Protein AF-A0A8X6PH23-F1 (afdb_monomer)

Solvent-accessible surface area (backbone atoms only — not comparable to full-atom values): 5972 Å² total; per-residue (Å²): 132,86,57,100,68,79,73,80,78,82,70,83,66,86,64,57,75,45,79,46,75,51,76,47,48,72,88,58,64,67,62,64,54,44,68,73,74,42,55,81,72,36,51,77,50,52,43,77,42,83,74,47,77,77,51,92,65,26,36,31,35,36,42,34,28,44,56,56,70,70,81,76,46,76,60,92,82,61,78,76,80,79,77,78,63,93,78,82,81,130

Foldseek 3Di:
DCPPPNDDPPDPPFFDKDKDKDKDFQPDDPVVVCVVPPDPQQVVFWDKDWDAAPDVRMTMIIIITGDDPCVVDPDPPDDPDPDDDPPPDD

Radius of gyration: 18.11 Å; Cα contacts (8 Å, |Δi|>4): 89; chains: 1; bounding box: 42×45×38 Å

Organism: Nephila pilipes (NCBI:txid299642)

Nearest PDB structures (foldseek):
  2f1f-assembly1_A  TM=6.506E-01  e=7.835E-01  Escherichia coli
  7oqe-assembly1_G  TM=6.110E-01  e=6.504E-01  Saccharomyces cerevisiae
  6u9d-assembly2_S-2  TM=5.883E-01  e=2.710E+00  Saccharomyces cerevisiae
  6u9d-assembly1_O  TM=4.835E-01  e=1.369E+00  Saccharomyces cerevisiae
  2rhq-assembly1_B-2  TM=4.579E-01  e=7.782E+00  Staphylococcus haemolyticus

Structure (mmCIF, N/CA/C/O backbone):
data_AF-A0A8X6PH23-F1
#
_entry.id   AF-A0A8X6PH23-F1
#
loop_
_atom_site.group_PDB
_atom_site.id
_atom_site.type_symbol
_atom_site.label_atom_id
_atom_site.label_alt_id
_atom_site.label_comp_id
_atom_site.label_asym_id
_atom_site.label_entity_id
_atom_site.label_seq_id
_atom_site.pdbx_PDB_ins_code
_atom_site.Cartn_x
_atom_site.Cartn_y
_atom_site.Cartn_z
_atom_site.occupancy
_atom_site.B_iso_or_equiv
_atom_site.auth_seq_id
_atom_site.auth_comp_id
_atom_site.auth_asym_id
_atom_site.auth_atom_id
_atom_site.pdbx_PDB_model_num
ATOM 1 N N . PHE A 1 1 ? -23.704 25.744 7.482 1.00 42.91 1 PHE A N 1
ATOM 2 C CA . PHE A 1 1 ? -23.756 24.474 6.732 1.00 42.91 1 PHE A CA 1
ATOM 3 C C . PHE A 1 1 ? -23.976 23.342 7.727 1.00 42.91 1 PHE A C 1
ATOM 5 O O . PHE A 1 1 ? -23.113 23.138 8.569 1.00 42.91 1 PHE A O 1
ATOM 12 N N . LYS A 1 2 ? -25.129 22.657 7.688 1.00 37.66 2 LYS A N 1
ATOM 13 C CA . LYS A 1 2 ? -25.310 21.373 8.388 1.00 37.66 2 LYS A CA 1
ATOM 14 C C . LYS A 1 2 ? -24.464 20.347 7.626 1.00 37.66 2 LYS A C 1
ATOM 16 O O . LYS A 1 2 ? -24.694 20.152 6.435 1.00 37.66 2 LYS A O 1
ATOM 21 N N . GLY A 1 3 ? -23.424 19.806 8.259 1.00 48.03 3 GLY A N 1
ATOM 22 C CA . GLY A 1 3 ? -22.563 18.796 7.643 1.00 48.03 3 GLY A CA 1
ATOM 23 C C . GLY A 1 3 ? -23.371 17.548 7.293 1.00 48.03 3 GLY A C 1
ATOM 24 O O . GLY A 1 3 ? -24.295 17.197 8.020 1.00 48.03 3 GLY A O 1
ATOM 25 N N . LEU A 1 4 ? -23.006 16.873 6.201 1.00 53.69 4 LEU A N 1
ATOM 26 C CA . LEU A 1 4 ? -23.707 15.707 5.638 1.00 53.69 4 LEU A CA 1
ATOM 27 C C . LEU A 1 4 ? -23.836 14.500 6.602 1.00 53.69 4 LEU A C 1
ATOM 29 O O . LEU A 1 4 ? -24.435 13.494 6.246 1.00 53.69 4 LEU A O 1
ATOM 33 N N . PHE A 1 5 ? -23.276 14.602 7.811 1.00 53.25 5 PHE A N 1
ATOM 34 C CA . PHE A 1 5 ? -23.201 13.548 8.823 1.00 53.25 5 PHE A CA 1
ATOM 35 C C . PHE A 1 5 ? -23.638 14.020 10.222 1.00 53.25 5 PHE A C 1
ATOM 37 O O . PHE A 1 5 ? -23.313 13.373 11.214 1.00 53.25 5 PHE A O 1
ATOM 44 N N . SER A 1 6 ? -24.328 15.165 10.340 1.00 46.50 6 SER A N 1
ATOM 45 C CA . SER A 1 6 ? -24.585 15.789 11.650 1.00 46.50 6 SER A CA 1
ATOM 46 C C . SER A 1 6 ? -25.579 15.042 12.539 1.00 46.50 6 SER A C 1
ATOM 48 O O . SER A 1 6 ? -25.675 15.344 13.722 1.00 46.50 6 SER A O 1
ATOM 50 N N . GLU A 1 7 ? -26.339 14.095 12.001 1.00 51.53 7 GLU A N 1
ATOM 51 C CA . GLU A 1 7 ? -27.353 13.368 12.755 1.00 51.53 7 GLU A CA 1
ATOM 52 C C . GLU A 1 7 ? -27.245 11.888 12.364 1.00 51.53 7 GLU A C 1
ATOM 54 O O . GLU A 1 7 ? -27.504 11.537 11.219 1.00 51.53 7 GLU A O 1
ATOM 59 N N . TYR A 1 8 ? -26.848 11.045 13.327 1.00 47.91 8 TYR A N 1
ATOM 60 C CA . TYR A 1 8 ? -26.757 9.576 13.264 1.00 47.91 8 TYR A CA 1
ATOM 61 C C . TYR A 1 8 ? -25.514 8.951 12.594 1.00 47.91 8 TYR A C 1
ATOM 63 O O . TYR A 1 8 ? -25.511 8.615 11.415 1.00 47.91 8 TYR A O 1
ATOM 71 N N . LEU A 1 9 ? -24.521 8.581 13.416 1.00 54.59 9 LEU A N 1
ATOM 72 C CA . LEU A 1 9 ? -23.643 7.431 13.135 1.00 54.59 9 LEU A CA 1
ATOM 73 C C . LEU A 1 9 ? -23.877 6.333 14.185 1.00 54.59 9 LEU A C 1
ATOM 75 O O . LEU A 1 9 ? -23.063 6.146 15.095 1.00 54.59 9 LEU A O 1
ATOM 79 N N . PRO A 1 10 ? -25.008 5.610 14.117 1.00 50.44 10 PRO A N 1
ATOM 80 C CA . PRO A 1 10 ? -25.257 4.487 14.996 1.00 50.44 10 PRO A CA 1
ATOM 81 C C . PRO A 1 10 ? -24.294 3.379 14.572 1.00 50.44 10 PRO A C 1
ATOM 83 O O . PRO A 1 10 ? -24.445 2.816 13.497 1.00 50.44 10 PRO A O 1
ATOM 86 N N . LYS A 1 11 ? -23.289 3.091 15.409 1.00 52.03 11 LYS A N 1
ATOM 87 C CA . LYS A 1 11 ? -22.284 2.033 15.201 1.00 52.03 11 LYS A CA 1
ATOM 88 C C . LYS A 1 11 ? -21.583 2.147 13.844 1.00 52.03 11 LYS A C 1
ATOM 90 O O . LYS A 1 11 ? -22.009 1.545 12.865 1.00 52.03 11 LYS A O 1
ATOM 95 N N . VAL A 1 12 ? -20.464 2.872 13.794 1.00 53.5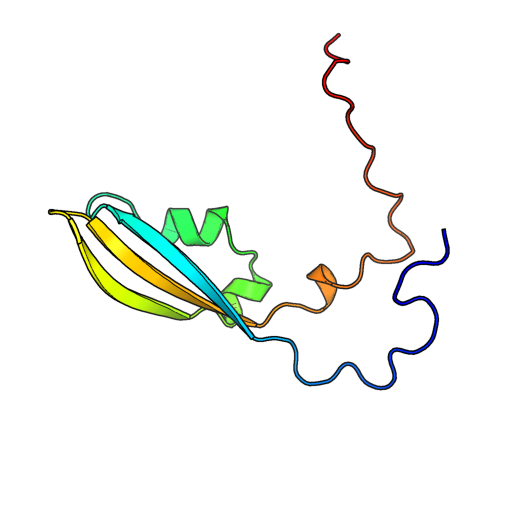0 12 VAL A N 1
ATOM 96 C CA . VAL A 1 12 ? -19.594 2.860 12.609 1.00 53.50 12 VAL A CA 1
ATOM 97 C C . VAL A 1 12 ? -19.300 1.395 12.256 1.00 53.50 12 VAL A C 1
ATOM 99 O O . VAL A 1 12 ? -18.694 0.689 13.064 1.00 53.50 12 VAL A O 1
ATOM 102 N N . GLY A 1 13 ? -19.835 0.923 11.126 1.00 58.06 13 GLY A N 1
ATOM 103 C CA . GLY A 1 13 ? -19.708 -0.461 10.671 1.00 58.06 13 GLY A CA 1
ATOM 104 C C . GLY A 1 13 ? -18.254 -0.835 10.371 1.00 58.06 13 GLY A C 1
ATOM 105 O O . GLY A 1 13 ? -17.317 -0.138 10.760 1.00 58.06 13 GLY A O 1
ATOM 106 N N . VAL A 1 14 ? -18.034 -1.944 9.663 1.00 65.69 14 VAL A N 1
ATOM 107 C CA . VAL A 1 14 ? -16.683 -2.311 9.206 1.00 65.69 14 VAL A CA 1
ATOM 108 C C . VAL A 1 14 ? -16.089 -1.139 8.413 1.00 65.69 14 VAL A C 1
ATOM 110 O O . VAL A 1 14 ? -16.715 -0.662 7.468 1.00 65.69 14 VAL A O 1
ATOM 113 N N . MET A 1 15 ? -14.908 -0.655 8.820 1.00 74.44 15 MET A N 1
ATOM 114 C CA . MET A 1 15 ? -14.224 0.449 8.135 1.00 74.44 15 MET A CA 1
ATOM 115 C C . MET A 1 15 ? -14.028 0.120 6.649 1.00 74.44 15 MET A C 1
ATOM 117 O O . MET A 1 15 ? -13.699 -1.031 6.334 1.00 74.44 15 MET A O 1
ATOM 121 N N . PRO A 1 16 ? -14.207 1.097 5.740 1.00 82.06 16 PRO A N 1
ATOM 122 C CA . PRO A 1 16 ? -14.106 0.838 4.315 1.00 82.06 16 PRO A CA 1
ATOM 123 C C . PRO A 1 16 ? -12.692 0.378 3.950 1.00 82.06 16 PRO A C 1
ATOM 125 O O . PRO A 1 16 ? -11.691 0.860 4.487 1.00 82.06 16 PRO A O 1
ATOM 128 N N . ILE A 1 17 ? -12.626 -0.576 3.025 1.00 88.44 17 ILE A N 1
ATOM 129 C CA . ILE A 1 17 ? -11.377 -1.030 2.419 1.00 88.44 17 ILE A CA 1
ATOM 130 C C . ILE A 1 17 ? -11.161 -0.206 1.157 1.00 88.44 17 ILE A C 1
ATOM 132 O O . ILE A 1 17 ? -12.010 -0.194 0.265 1.00 88.44 17 ILE A O 1
ATOM 136 N N . ILE A 1 18 ? -10.015 0.454 1.075 1.00 88.50 18 ILE A N 1
ATOM 137 C CA . ILE A 1 18 ? -9.604 1.226 -0.089 1.00 88.50 18 ILE A CA 1
ATOM 138 C C . ILE A 1 18 ? -8.684 0.368 -0.947 1.00 88.50 18 ILE A C 1
ATOM 140 O O . ILE A 1 18 ? -7.793 -0.306 -0.436 1.00 88.50 18 ILE A O 1
ATOM 144 N N . ASN A 1 19 ? -8.914 0.400 -2.259 1.00 91.69 19 ASN A N 1
ATOM 145 C CA . ASN A 1 19 ? -8.041 -0.202 -3.259 1.00 91.69 19 ASN A CA 1
ATOM 146 C C . ASN A 1 19 ? -7.538 0.904 -4.188 1.00 91.69 19 ASN A C 1
ATOM 148 O O . ASN A 1 19 ? -8.280 1.372 -5.050 1.00 91.69 19 ASN A O 1
ATOM 152 N N . CYS A 1 20 ? -6.284 1.308 -4.010 1.00 91.06 20 CYS A N 1
ATOM 153 C CA . CYS A 1 20 ? -5.619 2.308 -4.836 1.00 91.06 20 CYS A CA 1
ATOM 154 C C . CYS A 1 20 ? -4.692 1.625 -5.834 1.00 91.06 20 CYS A C 1
ATOM 156 O O . CYS A 1 20 ? -3.948 0.712 -5.477 1.00 91.06 20 CYS A O 1
ATOM 158 N N . TYR A 1 21 ? -4.710 2.094 -7.078 1.00 93.56 21 TYR A N 1
ATOM 159 C CA . TYR A 1 21 ? -3.814 1.613 -8.120 1.00 93.56 21 TYR A CA 1
ATOM 160 C C . TYR A 1 21 ? -2.829 2.706 -8.495 1.00 93.56 21 TYR A C 1
ATOM 162 O O . TYR A 1 21 ? -3.222 3.850 -8.712 1.00 93.56 21 TYR A O 1
ATOM 170 N N . PHE A 1 22 ? -1.558 2.341 -8.594 1.00 93.44 22 PHE A N 1
ATOM 171 C CA . PHE A 1 22 ? -0.499 3.262 -8.977 1.00 93.44 22 PHE A CA 1
ATOM 172 C C . PHE A 1 22 ? 0.521 2.564 -9.868 1.00 93.44 22 PHE A C 1
ATOM 174 O O . PHE A 1 22 ? 0.570 1.335 -9.955 1.00 93.44 22 PHE A O 1
ATOM 181 N N . PHE A 1 23 ? 1.322 3.365 -10.561 1.00 94.62 23 PHE A N 1
ATOM 182 C CA . PHE A 1 23 ? 2.416 2.872 -11.380 1.00 94.62 23 PHE A CA 1
ATOM 183 C C . PHE A 1 23 ? 3.732 3.239 -10.726 1.00 94.62 23 PHE A C 1
ATOM 185 O O . PHE A 1 23 ? 3.876 4.356 -10.238 1.00 94.62 23 PHE A O 1
ATOM 192 N N . LYS A 1 24 ? 4.679 2.314 -10.775 1.00 93.94 24 LYS A N 1
ATOM 193 C CA . LYS A 1 24 ? 6.016 2.487 -10.228 1.00 93.94 24 LYS A CA 1
ATOM 194 C C . LYS A 1 24 ? 7.025 1.961 -11.243 1.00 93.94 24 LYS A C 1
ATOM 196 O O . LYS A 1 24 ? 6.791 0.918 -11.867 1.00 93.94 24 LYS A O 1
ATOM 201 N N . LYS A 1 25 ? 8.113 2.693 -11.438 1.00 92.56 25 LYS A N 1
ATOM 202 C CA . LYS A 1 25 ? 9.252 2.225 -12.227 1.00 92.56 25 LYS A CA 1
ATOM 203 C C . LYS A 1 25 ? 10.116 1.269 -11.401 1.00 92.56 25 LYS A C 1
ATOM 205 O O . LYS A 1 25 ? 10.075 1.277 -10.172 1.00 92.56 25 LYS A O 1
ATOM 210 N N . GLU A 1 26 ? 10.859 0.384 -12.047 1.00 86.00 26 GLU A N 1
ATOM 211 C CA . GLU A 1 26 ? 11.659 -0.619 -11.325 1.00 86.00 26 GLU A CA 1
ATOM 212 C C . GLU A 1 26 ? 12.732 -0.007 -10.412 1.00 86.00 26 GLU A C 1
ATOM 214 O O . GLU A 1 26 ? 12.992 -0.567 -9.352 1.00 86.00 26 GLU A O 1
ATOM 219 N N . ASP A 1 27 ? 13.265 1.161 -10.770 1.00 89.94 27 ASP A N 1
ATOM 220 C CA . ASP A 1 27 ? 14.316 1.896 -10.060 1.00 89.94 27 ASP A CA 1
ATOM 221 C C . ASP A 1 27 ? 13.837 2.697 -8.837 1.00 89.94 27 ASP A C 1
ATOM 223 O O . ASP A 1 27 ? 14.654 3.102 -8.016 1.00 89.94 27 ASP A O 1
ATOM 227 N N . GLU A 1 28 ? 12.531 2.924 -8.687 1.00 90.25 28 GLU A N 1
ATOM 228 C CA . GLU A 1 28 ? 11.980 3.626 -7.519 1.00 90.25 28 GLU A CA 1
ATOM 229 C C . GLU A 1 28 ? 11.990 2.714 -6.273 1.00 90.25 28 GLU A C 1
ATOM 231 O O . GLU A 1 28 ? 11.795 1.504 -6.395 1.00 90.25 28 GLU A O 1
ATOM 236 N N . ASP A 1 29 ? 12.148 3.252 -5.061 1.00 91.56 29 ASP A N 1
ATOM 237 C CA . ASP A 1 29 ? 11.926 2.471 -3.834 1.00 91.56 29 ASP A CA 1
ATOM 238 C C . ASP A 1 29 ? 10.424 2.440 -3.502 1.00 91.56 29 ASP A C 1
ATOM 240 O O . ASP A 1 29 ? 9.708 3.436 -3.618 1.00 91.56 29 ASP A O 1
ATOM 244 N N . MET A 1 30 ? 9.915 1.268 -3.123 1.00 89.62 30 MET A N 1
ATOM 245 C CA . MET A 1 30 ? 8.537 1.130 -2.659 1.00 89.62 30 MET A CA 1
ATOM 246 C C . MET A 1 30 ? 8.342 1.752 -1.272 1.00 89.62 30 MET A C 1
ATOM 248 O O . MET A 1 30 ? 7.267 2.289 -1.011 1.00 89.62 30 MET A O 1
ATOM 252 N N . ASN A 1 31 ? 9.350 1.696 -0.398 1.00 89.94 31 ASN A N 1
ATOM 253 C CA . ASN A 1 31 ? 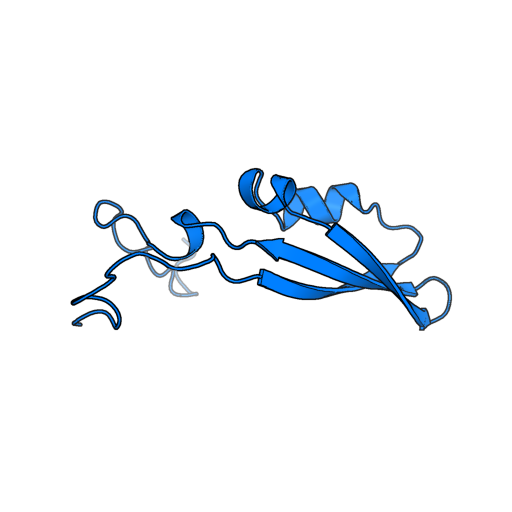9.246 2.212 0.968 1.00 89.94 31 ASN A CA 1
ATOM 254 C C . ASN A 1 31 ? 9.065 3.733 0.970 1.00 89.94 31 ASN A C 1
ATOM 256 O O . ASN A 1 31 ? 8.148 4.228 1.615 1.00 89.94 31 ASN A O 1
ATOM 260 N N . ASP A 1 32 ? 9.807 4.450 0.122 1.00 90.38 32 ASP A N 1
ATOM 261 C CA . ASP A 1 32 ? 9.656 5.900 -0.050 1.00 90.38 32 ASP A CA 1
ATOM 262 C C . ASP A 1 32 ? 8.229 6.298 -0.467 1.00 90.38 32 ASP A C 1
ATOM 264 O O . ASP A 1 32 ? 7.694 7.320 -0.036 1.00 90.38 32 ASP A O 1
ATOM 268 N N . ILE A 1 33 ? 7.582 5.486 -1.312 1.00 87.12 33 ILE A N 1
ATOM 269 C CA . ILE A 1 33 ? 6.189 5.706 -1.727 1.00 87.12 33 ILE A CA 1
ATOM 270 C C . ILE A 1 33 ? 5.239 5.425 -0.557 1.00 87.12 33 ILE A C 1
ATOM 272 O O . ILE A 1 33 ? 4.275 6.166 -0.357 1.00 87.12 33 ILE A O 1
ATOM 276 N N . ILE A 1 34 ? 5.489 4.364 0.211 1.00 88.75 34 ILE A N 1
ATOM 277 C CA . ILE A 1 34 ? 4.666 4.010 1.369 1.00 88.75 34 ILE A CA 1
ATOM 278 C C . ILE A 1 34 ? 4.707 5.136 2.406 1.00 88.75 34 ILE A C 1
ATOM 280 O O . ILE A 1 34 ? 3.656 5.661 2.771 1.00 88.75 34 ILE A O 1
ATOM 284 N N . ASP A 1 35 ? 5.903 5.565 2.794 1.00 88.62 35 ASP A N 1
ATOM 285 C CA . ASP A 1 35 ? 6.111 6.564 3.845 1.00 88.62 35 ASP A CA 1
ATOM 286 C C . ASP A 1 35 ? 5.590 7.947 3.448 1.00 88.62 35 ASP A C 1
ATOM 288 O O . ASP A 1 35 ? 5.107 8.712 4.282 1.00 88.62 35 ASP A O 1
ATOM 292 N N . LYS A 1 36 ? 5.628 8.271 2.152 1.00 88.69 36 LYS A N 1
ATOM 293 C CA . LYS A 1 36 ? 5.136 9.554 1.645 1.00 88.69 36 LYS A CA 1
ATOM 294 C C . LYS A 1 36 ? 3.611 9.654 1.601 1.00 88.69 36 LYS A C 1
ATOM 296 O O . LYS A 1 36 ? 3.078 10.754 1.750 1.00 88.69 36 LYS A O 1
ATOM 301 N N . TYR A 1 37 ? 2.911 8.556 1.316 1.00 84.94 37 TYR A N 1
ATOM 302 C CA . TYR A 1 37 ? 1.477 8.593 0.989 1.00 84.94 37 TYR A CA 1
ATOM 303 C C . TYR A 1 37 ? 0.573 7.880 1.997 1.00 84.94 37 TYR A C 1
ATOM 305 O O . TYR A 1 37 ? -0.642 8.086 1.951 1.00 84.94 37 TYR A O 1
ATOM 313 N N . PHE A 1 38 ? 1.123 7.061 2.892 1.00 87.06 38 PHE A N 1
ATOM 314 C CA . PHE A 1 38 ? 0.352 6.301 3.870 1.00 87.06 38 PHE A CA 1
ATOM 315 C C . PHE A 1 38 ? 0.824 6.629 5.282 1.00 87.06 38 PHE A C 1
ATOM 317 O O . PHE A 1 38 ? 1.992 6.446 5.613 1.00 87.06 38 PHE A O 1
ATOM 324 N N . ASP A 1 39 ? -0.108 7.077 6.122 1.00 84.88 39 ASP A N 1
ATOM 325 C CA . ASP A 1 39 ? 0.150 7.281 7.546 1.00 84.88 39 ASP A CA 1
ATOM 326 C C . ASP A 1 39 ? 0.399 5.949 8.286 1.00 84.88 39 ASP A C 1
ATOM 328 O O . ASP A 1 39 ? -0.003 4.873 7.831 1.00 84.88 39 ASP A O 1
ATOM 332 N N . ASP A 1 40 ? 1.033 6.021 9.461 1.00 85.00 40 ASP A N 1
ATOM 333 C CA . ASP A 1 40 ? 1.383 4.855 10.290 1.00 85.00 40 ASP A CA 1
ATOM 334 C C . ASP A 1 40 ? 0.191 3.931 10.590 1.00 85.00 40 ASP A C 1
ATOM 336 O O . ASP A 1 40 ? 0.347 2.737 10.862 1.00 85.00 40 ASP A O 1
ATOM 340 N N . GLU A 1 41 ? -1.028 4.469 10.604 1.00 81.94 41 GLU A N 1
ATOM 341 C CA . GLU A 1 41 ? -2.231 3.719 10.946 1.00 81.94 41 GLU A CA 1
ATOM 342 C C . GLU A 1 41 ? -2.791 2.966 9.725 1.00 81.94 41 GLU A C 1
ATOM 344 O O . GLU A 1 41 ? -3.172 1.797 9.849 1.00 81.94 41 GLU A O 1
ATOM 349 N N . ALA A 1 42 ? -2.748 3.567 8.536 1.00 83.12 42 ALA A N 1
ATOM 350 C CA . ALA A 1 42 ? -3.042 2.928 7.259 1.00 83.12 42 ALA A CA 1
ATOM 351 C C . ALA A 1 42 ? -2.007 1.844 6.934 1.00 83.12 42 ALA A C 1
ATOM 353 O O . ALA A 1 42 ? -2.392 0.743 6.517 1.00 83.12 42 ALA A O 1
ATOM 354 N N . GLN A 1 43 ? -0.723 2.108 7.205 1.00 86.38 43 GLN A N 1
ATOM 355 C CA . GLN A 1 43 ? 0.378 1.165 6.988 1.00 86.38 43 GLN A CA 1
ATOM 356 C C . GLN A 1 43 ? 0.174 -0.169 7.726 1.00 86.38 43 GLN A C 1
ATOM 358 O O . GLN A 1 43 ? 0.444 -1.228 7.162 1.00 86.38 43 GLN A O 1
ATOM 363 N N . LYS A 1 44 ? -0.427 -0.170 8.927 1.00 88.44 44 LYS A N 1
ATOM 364 C CA . LYS A 1 44 ? -0.735 -1.406 9.690 1.00 88.44 44 LYS A CA 1
ATOM 365 C C . LYS A 1 44 ? -1.633 -2.394 8.950 1.00 88.44 44 LYS A C 1
ATOM 367 O O . LYS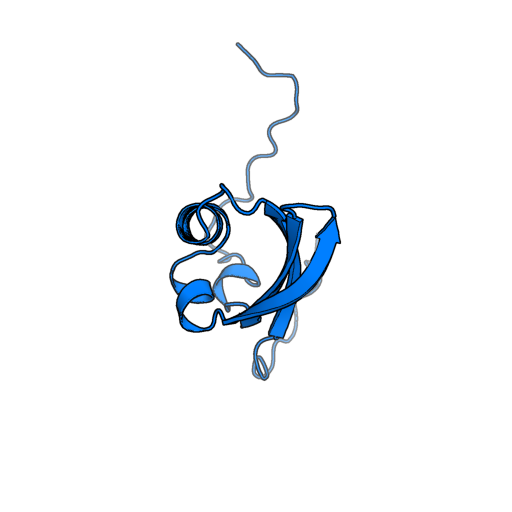 A 1 44 ? -1.658 -3.578 9.278 1.00 88.44 44 LYS A O 1
ATOM 372 N N . THR A 1 45 ? -2.427 -1.910 7.998 1.00 89.00 45 THR A N 1
ATOM 373 C CA . THR A 1 45 ? -3.355 -2.739 7.216 1.00 89.00 45 THR A CA 1
ATOM 374 C C . THR A 1 45 ? -3.015 -2.773 5.732 1.00 89.00 45 THR A C 1
ATOM 376 O O . THR A 1 45 ? -3.740 -3.406 4.961 1.00 89.00 45 THR A O 1
ATOM 379 N N . LEU A 1 46 ? -1.927 -2.106 5.345 1.00 92.44 46 LEU A N 1
ATOM 380 C CA . LEU A 1 46 ? -1.508 -1.950 3.969 1.00 92.44 46 LEU A CA 1
ATOM 381 C 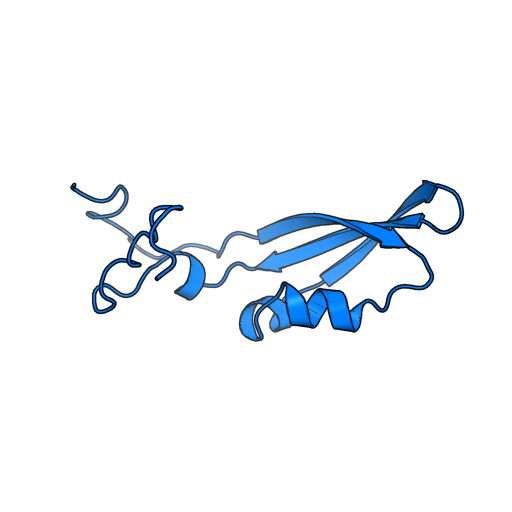C . LEU A 1 46 ? -1.024 -3.284 3.403 1.00 92.44 46 LEU A C 1
ATOM 383 O O . LEU A 1 46 ? -0.199 -3.989 3.980 1.00 92.44 46 LEU A O 1
ATOM 387 N N . LYS A 1 47 ? -1.544 -3.622 2.229 1.00 94.00 47 LYS A N 1
ATOM 388 C CA . LYS A 1 47 ? -1.087 -4.735 1.406 1.00 94.00 47 LYS A CA 1
ATOM 389 C C . LYS A 1 47 ? -0.825 -4.220 0.008 1.00 94.00 47 LYS A C 1
ATOM 391 O O . LYS A 1 47 ? -1.740 -3.717 -0.642 1.00 94.00 47 LYS A O 1
ATOM 396 N N . ILE A 1 48 ? 0.405 -4.376 -0.463 1.00 94.56 48 ILE A N 1
ATOM 397 C CA . ILE A 1 48 ? 0.785 -4.021 -1.827 1.00 94.56 48 ILE A CA 1
ATOM 398 C C . ILE A 1 48 ? 0.925 -5.297 -2.649 1.00 94.56 48 ILE A C 1
ATOM 400 O O . ILE A 1 48 ? 1.516 -6.279 -2.210 1.00 94.56 48 ILE A O 1
ATOM 404 N N . SER A 1 49 ? 0.347 -5.292 -3.846 1.00 94.81 49 SER A N 1
ATOM 405 C CA . SER A 1 49 ? 0.420 -6.405 -4.794 1.00 94.81 49 SER A CA 1
ATOM 406 C C . SER A 1 49 ? 0.741 -5.889 -6.190 1.00 94.81 49 SER A C 1
ATOM 408 O O . SER A 1 49 ? 0.215 -4.855 -6.603 1.00 94.81 49 SER A O 1
ATOM 410 N N . VAL A 1 50 ? 1.597 -6.606 -6.919 1.00 94.19 50 VAL A N 1
ATOM 411 C CA . VAL A 1 50 ? 1.823 -6.359 -8.349 1.00 94.19 50 VAL A CA 1
ATOM 412 C C . VAL A 1 50 ? 0.575 -6.806 -9.105 1.00 94.19 50 VAL A C 1
ATOM 414 O O . VAL A 1 50 ? 0.066 -7.901 -8.877 1.00 94.19 50 VAL A O 1
ATOM 417 N N . VAL A 1 51 ? 0.074 -5.956 -9.997 1.00 95.31 51 VAL A N 1
ATOM 418 C CA . VAL A 1 51 ? -1.084 -6.260 -10.847 1.00 95.31 51 VAL A CA 1
ATOM 419 C C . VAL A 1 51 ? -0.619 -6.757 -12.208 1.00 95.31 51 VAL A C 1
ATOM 421 O O . VAL A 1 51 ? -1.045 -7.816 -12.655 1.00 95.31 51 VAL A O 1
ATOM 424 N N . ARG A 1 52 ? 0.233 -5.977 -12.883 1.00 92.06 52 ARG A N 1
ATOM 425 C CA . ARG A 1 52 ? 0.754 -6.285 -14.221 1.00 92.06 52 ARG A CA 1
ATOM 426 C C . ARG A 1 52 ? 1.923 -5.381 -14.593 1.00 92.06 52 ARG A C 1
ATOM 428 O O . ARG A 1 52 ? 2.033 -4.266 -14.082 1.00 92.06 52 ARG A O 1
ATOM 435 N N . THR A 1 53 ? 2.712 -5.810 -15.568 1.00 94.75 53 THR A N 1
ATOM 436 C CA . THR A 1 53 ? 3.630 -4.936 -16.306 1.00 94.75 53 THR A CA 1
ATOM 437 C C . THR A 1 53 ? 2.840 -4.063 -17.274 1.00 94.75 53 THR A C 1
ATOM 439 O O . THR A 1 53 ? 1.960 -4.558 -17.977 1.00 94.75 53 THR A O 1
ATOM 442 N N . VAL A 1 54 ? 3.114 -2.757 -17.285 1.00 93.56 54 VAL A N 1
ATOM 443 C CA . VAL A 1 54 ? 2.411 -1.792 -18.155 1.00 93.56 54 VAL A CA 1
ATOM 444 C C . VAL A 1 54 ? 3.306 -1.190 -19.231 1.00 93.56 54 VAL A C 1
ATOM 446 O O . VAL A 1 54 ? 2.798 -0.730 -20.247 1.00 93.56 54 VAL A O 1
ATOM 449 N N . ALA A 1 55 ? 4.619 -1.201 -19.017 1.00 92.38 55 ALA A N 1
ATOM 450 C CA . ALA A 1 55 ? 5.642 -0.844 -19.993 1.00 92.38 55 ALA A CA 1
ATOM 451 C C . ALA A 1 55 ? 6.978 -1.489 -19.568 1.00 92.38 55 ALA A C 1
ATOM 453 O O . ALA A 1 55 ? 7.072 -1.966 -18.431 1.00 92.38 55 ALA A O 1
ATOM 454 N N . PRO A 1 56 ? 8.016 -1.500 -20.426 1.00 92.06 56 PRO A N 1
ATOM 455 C CA . PRO A 1 56 ? 9.363 -1.874 -20.000 1.00 92.06 56 PRO A CA 1
ATOM 456 C C . PRO A 1 56 ? 9.776 -1.083 -18.751 1.00 92.06 56 PRO A C 1
ATOM 458 O O . PRO A 1 56 ? 9.585 0.134 -18.700 1.00 92.06 56 PRO A O 1
ATOM 461 N N . ASN A 1 57 ? 10.285 -1.783 -17.737 1.00 91.94 57 ASN A N 1
ATOM 462 C CA . ASN A 1 57 ? 10.708 -1.235 -16.442 1.00 91.94 57 ASN A CA 1
ATOM 463 C C . ASN A 1 57 ? 9.607 -0.478 -15.668 1.00 91.94 57 ASN A C 1
ATOM 465 O O . ASN A 1 57 ? 9.912 0.373 -14.831 1.00 91.94 57 ASN A O 1
ATOM 469 N N . LYS A 1 58 ? 8.320 -0.741 -15.947 1.00 94.38 58 LYS A N 1
ATOM 470 C CA . LYS A 1 58 ? 7.187 -0.093 -15.267 1.00 94.38 58 LYS A CA 1
ATOM 471 C C . LYS A 1 58 ? 6.082 -1.088 -14.931 1.00 94.38 58 LYS A C 1
ATOM 473 O O . LYS A 1 58 ? 5.455 -1.692 -15.809 1.00 94.38 58 LYS A O 1
ATOM 478 N N . LEU A 1 59 ? 5.782 -1.182 -13.642 1.00 95.00 59 LEU A N 1
ATOM 479 C CA . LEU A 1 59 ? 4.776 -2.076 -13.082 1.00 95.00 59 LEU A CA 1
ATOM 480 C C . LEU A 1 59 ? 3.589 -1.277 -12.539 1.00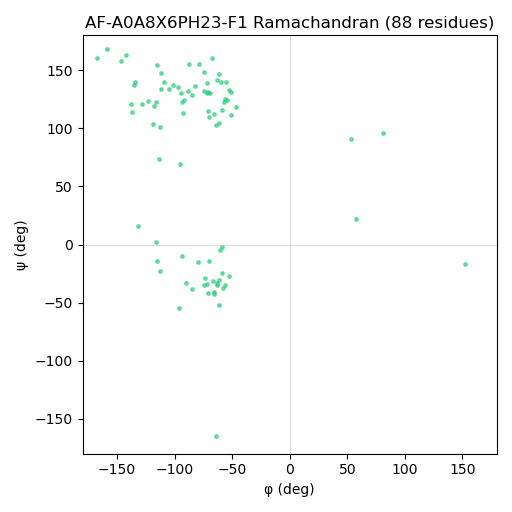 95.00 59 LEU A C 1
ATOM 482 O O . LEU A 1 59 ? 3.723 -0.158 -12.042 1.00 95.00 59 LEU A O 1
ATOM 486 N N . MET A 1 60 ? 2.406 -1.872 -12.635 1.00 95.81 60 MET A N 1
ATOM 487 C CA . MET A 1 60 ? 1.205 -1.417 -11.948 1.00 95.81 60 MET A CA 1
ATOM 488 C C . MET A 1 60 ? 1.066 -2.181 -10.639 1.00 95.81 60 MET A C 1
ATOM 490 O O . MET A 1 60 ? 1.093 -3.413 -10.628 1.00 95.81 60 MET A O 1
ATOM 494 N N . PHE A 1 61 ? 0.858 -1.446 -9.558 1.00 95.88 61 PHE A N 1
ATOM 495 C CA . PHE A 1 61 ? 0.648 -1.972 -8.222 1.00 95.88 61 PHE A CA 1
ATOM 496 C C . PHE A 1 61 ? -0.754 -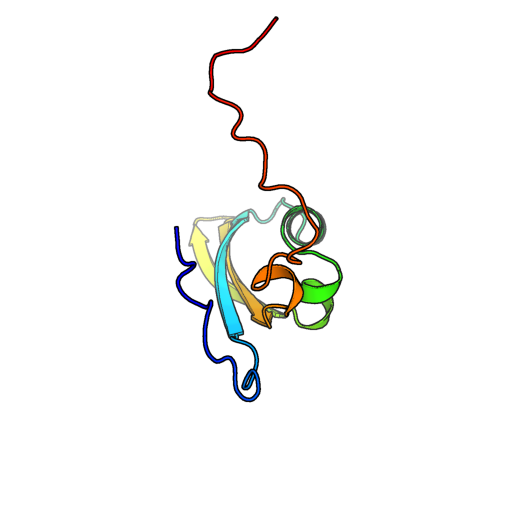1.631 -7.727 1.00 95.88 61 PHE A C 1
ATOM 498 O O . PHE A 1 61 ? -1.367 -0.645 -8.144 1.00 95.88 61 PHE A O 1
ATOM 505 N N . ARG A 1 62 ? -1.248 -2.459 -6.812 1.00 95.56 62 ARG A N 1
ATOM 506 C CA . ARG A 1 62 ? -2.455 -2.221 -6.028 1.00 95.56 62 ARG A CA 1
ATOM 507 C C . ARG A 1 62 ? -2.080 -2.161 -4.556 1.00 95.56 62 ARG A C 1
ATOM 509 O O . ARG A 1 62 ? -1.605 -3.163 -4.020 1.00 95.56 62 ARG A O 1
ATOM 516 N N . ALA A 1 63 ? -2.346 -1.020 -3.931 1.00 94.56 63 ALA A N 1
ATOM 517 C CA . ALA A 1 63 ? -2.333 -0.827 -2.489 1.00 94.56 63 ALA A CA 1
ATOM 518 C C . ALA A 1 63 ? -3.748 -1.022 -1.935 1.00 94.56 63 ALA A C 1
ATOM 520 O O . ALA A 1 63 ? -4.686 -0.332 -2.338 1.00 94.56 63 ALA A O 1
ATOM 521 N N . THR A 1 64 ? -3.898 -1.957 -1.005 1.00 93.94 64 THR A N 1
ATOM 522 C CA . THR A 1 64 ? -5.149 -2.229 -0.300 1.00 93.94 64 THR A CA 1
ATOM 523 C C . THR A 1 64 ? -4.956 -1.938 1.178 1.00 93.94 64 THR A C 1
ATOM 525 O O . THR A 1 64 ? -4.083 -2.536 1.798 1.00 93.94 64 THR A O 1
ATOM 528 N N . TYR A 1 65 ? -5.764 -1.053 1.752 1.00 91.56 65 TYR A N 1
ATOM 529 C CA . TYR A 1 65 ? -5.679 -0.685 3.168 1.00 91.56 65 TYR A CA 1
ATOM 530 C C . TYR A 1 65 ? -7.066 -0.381 3.736 1.00 91.56 65 TYR A C 1
ATOM 532 O O . TYR A 1 65 ? -8.013 -0.103 2.997 1.00 91.56 65 TYR A O 1
ATOM 540 N N . LYS A 1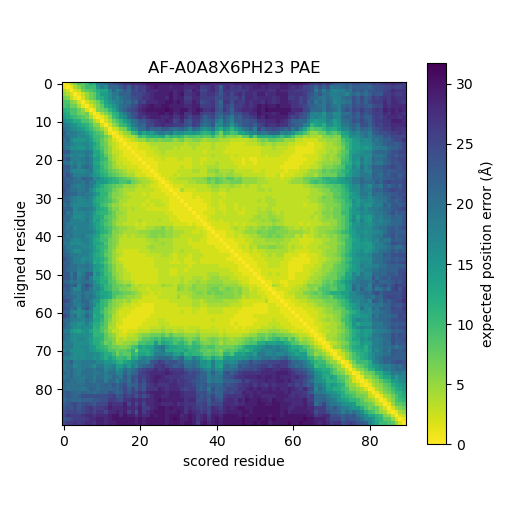 66 ? -7.211 -0.477 5.058 1.00 88.00 66 LYS A N 1
ATOM 541 C CA . LYS A 1 66 ? -8.428 -0.060 5.758 1.00 88.00 66 LYS A CA 1
ATOM 542 C C . LYS A 1 66 ? -8.312 1.410 6.103 1.00 88.00 66 LYS A C 1
ATOM 544 O O . LYS A 1 66 ? -7.304 1.844 6.654 1.00 88.00 66 LYS A O 1
ATOM 549 N N . LEU A 1 67 ? -9.361 2.158 5.803 1.00 82.19 67 LEU A N 1
ATOM 550 C CA . LEU A 1 67 ? -9.407 3.559 6.164 1.00 82.19 67 LEU A CA 1
ATOM 551 C C . LEU A 1 67 ? -9.604 3.706 7.678 1.00 82.19 67 LEU A C 1
ATOM 553 O O . LEU A 1 67 ? -10.374 2.961 8.292 1.00 82.19 67 LEU A O 1
ATOM 557 N N . THR A 1 68 ? -8.900 4.652 8.282 1.00 73.75 68 THR A N 1
ATOM 558 C CA . THR A 1 68 ? -8.934 4.856 9.729 1.00 73.75 68 THR A CA 1
ATOM 559 C C . THR A 1 68 ? -10.081 5.795 10.097 1.00 73.75 68 THR A C 1
ATOM 561 O O . THR A 1 68 ? -10.549 6.600 9.286 1.00 73.75 68 THR A O 1
ATOM 564 N N . LYS A 1 69 ? -10.571 5.697 11.338 1.00 70.25 69 LYS A N 1
ATOM 565 C CA . LYS A 1 69 ? -11.660 6.567 11.813 1.00 70.25 69 LYS A CA 1
ATOM 566 C C . LYS A 1 69 ? -11.244 8.039 11.826 1.00 70.25 69 LYS A C 1
ATOM 568 O O . LYS A 1 69 ? -12.070 8.892 11.519 1.00 70.25 69 LYS A O 1
ATOM 573 N N . LYS A 1 70 ? -9.973 8.311 12.134 1.00 66.50 70 LYS A N 1
ATOM 574 C CA . LYS A 1 70 ? -9.406 9.664 12.190 1.00 66.50 70 LYS A CA 1
ATOM 575 C C . LYS A 1 70 ? -9.441 10.371 10.836 1.00 66.50 70 LYS A C 1
ATOM 577 O O . LYS A 1 70 ? -9.646 11.572 10.785 1.00 66.50 70 LYS A O 1
ATOM 582 N N . THR A 1 71 ? -9.305 9.634 9.733 1.00 63.75 71 THR A N 1
ATOM 583 C CA . THR A 1 71 ? -9.352 10.221 8.385 1.00 63.75 71 THR A CA 1
ATOM 584 C C . THR A 1 71 ? -10.767 10.637 7.958 1.00 63.75 71 THR A C 1
ATOM 586 O O . THR A 1 71 ? -10.910 11.550 7.150 1.00 63.75 71 THR A O 1
ATOM 589 N N . LEU A 1 72 ? -11.826 9.983 8.461 1.00 59.97 72 LEU A N 1
ATOM 590 C CA . LEU A 1 72 ? -13.221 10.288 8.072 1.00 59.97 72 LEU A CA 1
ATOM 591 C C . LEU A 1 72 ? -13.879 11.344 8.941 1.00 59.97 72 LEU A C 1
ATOM 593 O O . LEU A 1 72 ? -14.750 12.075 8.469 1.00 59.97 72 LEU A O 1
ATOM 597 N N . PHE A 1 73 ? -13.515 11.376 10.215 1.00 61.28 73 PHE A N 1
ATOM 598 C CA . PHE A 1 73 ? -14.134 12.251 11.188 1.00 61.28 73 PHE A CA 1
ATOM 599 C C . PHE A 1 73 ? -13.093 13.278 11.606 1.00 61.28 73 PHE A C 1
ATOM 601 O O . PHE A 1 73 ? -12.212 12.976 12.401 1.00 61.28 73 PHE A O 1
ATOM 608 N N . LEU A 1 74 ? -13.199 14.483 11.037 1.00 54.84 74 LEU A N 1
ATOM 609 C CA . LEU A 1 74 ? -12.533 15.657 11.591 1.00 54.84 74 LEU A CA 1
ATOM 610 C C . LEU A 1 74 ? -13.022 15.809 13.031 1.00 54.84 74 LEU A C 1
ATOM 612 O O . LEU A 1 74 ? -14.233 15.896 13.263 1.00 54.84 74 LEU A O 1
ATOM 616 N N . ASP A 1 75 ? -12.098 15.809 13.987 1.00 54.47 75 ASP A N 1
ATOM 617 C CA . ASP A 1 75 ? -12.432 16.101 15.371 1.00 54.47 75 ASP A CA 1
ATOM 618 C C . ASP A 1 75 ? -13.107 17.478 15.419 1.00 54.47 75 ASP A C 1
ATOM 620 O O . ASP A 1 75 ? -12.566 18.475 14.943 1.00 54.47 75 ASP A O 1
ATOM 624 N N . PHE A 1 76 ? -14.306 17.558 16.003 1.00 54.69 76 PHE A N 1
ATOM 625 C CA . PHE A 1 76 ? -15.088 18.802 16.108 1.00 54.69 76 PHE A CA 1
ATOM 626 C C . PHE A 1 76 ? -14.373 19.925 16.895 1.00 54.69 76 PHE A C 1
ATOM 628 O O . PHE A 1 76 ? -14.909 21.027 17.004 1.00 54.69 76 PHE A O 1
ATOM 635 N N . GLY A 1 77 ? -13.197 19.645 17.467 1.00 55.50 77 GLY A N 1
ATOM 636 C CA . GLY A 1 77 ? -12.332 20.602 18.154 1.00 55.50 77 GLY A CA 1
ATOM 637 C C . GLY A 1 77 ? -11.241 21.229 17.279 1.00 55.50 77 GLY A C 1
ATOM 638 O O . GLY A 1 77 ? -10.610 22.184 17.728 1.00 55.50 77 GLY A O 1
ATOM 639 N N . GLU A 1 78 ? -11.010 20.744 16.054 1.00 52.81 78 GLU A N 1
ATOM 640 C CA . GLU A 1 78 ? -10.037 21.369 15.157 1.00 52.81 78 GLU A CA 1
ATOM 641 C C . GLU A 1 78 ? -10.674 22.539 14.390 1.00 52.81 78 GLU A C 1
ATOM 643 O O . GLU A 1 78 ? -11.749 22.391 13.793 1.00 52.81 78 GLU A O 1
ATOM 648 N N . PRO A 1 79 ? -10.045 23.731 14.391 1.00 56.53 79 PRO A N 1
ATOM 649 C CA . PRO A 1 79 ? -10.534 24.844 13.597 1.00 56.53 79 PRO A CA 1
ATOM 650 C C . PRO A 1 79 ? -10.532 24.439 12.116 1.00 56.53 79 PRO A C 1
ATOM 652 O O . PRO A 1 79 ? -9.588 23.792 11.659 1.00 56.53 79 PRO A O 1
ATOM 655 N N . PRO A 1 80 ? -11.566 24.815 11.341 1.00 56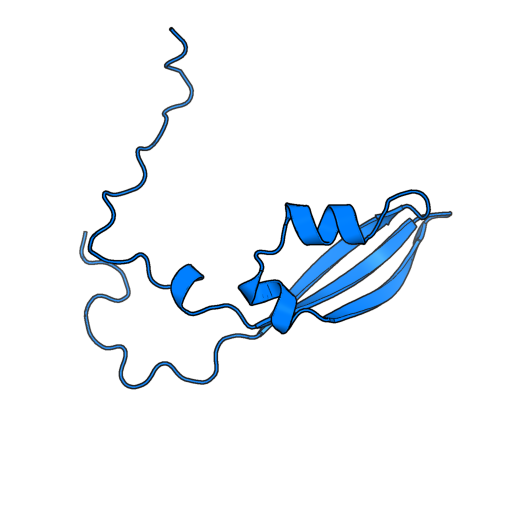.78 80 PRO A N 1
ATOM 656 C CA . PRO A 1 80 ? -11.654 24.449 9.934 1.00 56.78 80 PRO A CA 1
ATOM 657 C C . PRO A 1 80 ? -10.368 24.842 9.208 1.00 56.78 80 PRO A C 1
ATOM 659 O O . PRO A 1 80 ? -9.888 25.968 9.373 1.00 56.78 80 PRO A O 1
ATOM 662 N N . ALA A 1 81 ? -9.829 23.916 8.408 1.00 60.06 81 ALA A N 1
ATOM 663 C CA . ALA A 1 81 ? -8.611 24.135 7.638 1.00 60.06 81 ALA A CA 1
ATOM 664 C C . ALA A 1 81 ? -8.687 25.495 6.930 1.00 60.06 81 ALA A C 1
ATOM 666 O O . ALA A 1 81 ? -9.600 25.748 6.131 1.00 60.06 81 ALA A O 1
ATOM 667 N N . LYS A 1 82 ? -7.760 26.402 7.271 1.00 59.69 82 LYS A N 1
ATOM 668 C CA . LYS A 1 82 ? -7.692 27.723 6.646 1.00 59.69 82 LYS A CA 1
ATOM 669 C C . LYS A 1 82 ? -7.497 27.502 5.152 1.00 59.69 82 LYS A C 1
ATOM 671 O O . LYS A 1 82 ? -6.485 26.957 4.724 1.00 59.69 82 LYS A O 1
ATOM 676 N N . LYS A 1 83 ? -8.482 27.914 4.356 1.00 55.91 83 LYS A N 1
ATOM 677 C CA . LYS A 1 83 ? -8.358 27.931 2.901 1.00 55.91 83 LYS A CA 1
ATOM 678 C C . LYS A 1 83 ? -7.261 28.935 2.554 1.00 55.91 83 LYS A C 1
ATOM 680 O O . LYS A 1 83 ? -7.521 30.135 2.610 1.00 55.91 83 LYS A O 1
ATOM 685 N N . LEU A 1 84 ? -6.062 28.468 2.206 1.00 55.69 84 LEU A N 1
ATOM 686 C CA . LEU A 1 84 ? -5.129 29.312 1.468 1.00 55.69 84 LEU A CA 1
ATOM 687 C C . LEU A 1 84 ? -5.770 29.570 0.104 1.00 55.69 84 LEU A C 1
ATOM 689 O O . LEU A 1 84 ? -5.969 28.649 -0.690 1.00 55.69 84 LEU A O 1
ATOM 693 N N . LYS A 1 85 ? -6.161 30.818 -0.146 1.00 56.25 85 LYS A N 1
ATOM 694 C CA . LYS A 1 85 ? -6.432 31.257 -1.510 1.00 56.25 85 LYS A CA 1
ATOM 695 C C . LYS A 1 85 ? -5.076 31.357 -2.202 1.00 56.25 85 LYS A C 1
ATOM 697 O O . LYS A 1 85 ? -4.151 31.945 -1.654 1.00 56.25 85 LYS A O 1
ATOM 702 N N . CYS A 1 86 ? -4.959 30.755 -3.380 1.00 45.56 86 CYS A N 1
ATOM 703 C CA . CYS A 1 86 ? -3.787 30.918 -4.230 1.00 45.56 86 CYS A CA 1
ATOM 704 C C . CYS A 1 86 ? -3.690 32.411 -4.592 1.00 45.56 86 CYS A C 1
ATOM 706 O O . CYS A 1 86 ? -4.530 32.896 -5.350 1.00 45.56 86 CYS A O 1
ATOM 708 N N . GLY A 1 87 ? -2.760 33.143 -3.970 1.00 54.22 87 GLY A N 1
ATOM 709 C CA . GLY A 1 87 ? -2.591 34.585 -4.179 1.00 54.22 87 GLY A CA 1
ATOM 710 C C . GLY A 1 87 ? -2.011 35.386 -3.009 1.00 54.22 87 GLY A C 1
ATOM 711 O O . GLY A 1 87 ? -1.539 36.486 -3.257 1.00 54.22 87 GLY A O 1
ATOM 712 N N . ASP A 1 88 ? -1.994 34.865 -1.779 1.00 52.75 88 ASP A N 1
ATOM 713 C CA . ASP A 1 88 ? -1.319 35.541 -0.657 1.00 52.75 88 ASP A CA 1
ATOM 714 C C . ASP A 1 88 ? 0.103 34.984 -0.479 1.00 52.75 88 ASP A C 1
ATOM 716 O O . ASP A 1 88 ? 0.400 34.261 0.473 1.00 52.75 88 ASP A O 1
ATOM 720 N N . GLU A 1 89 ? 0.972 35.292 -1.441 1.00 47.34 89 GLU A N 1
ATOM 721 C CA . GLU A 1 89 ? 2.418 35.338 -1.216 1.00 47.34 89 GLU A CA 1
ATOM 722 C C . GLU A 1 89 ? 2.760 36.790 -0.846 1.00 47.34 89 GLU A C 1
ATOM 724 O O . GLU A 1 89 ? 2.580 37.694 -1.662 1.00 47.34 89 GLU A O 1
ATOM 729 N N . ASN A 1 90 ? 3.185 37.011 0.401 1.00 41.06 90 ASN A N 1
ATOM 730 C CA . ASN A 1 90 ? 3.924 38.209 0.818 1.00 41.06 90 ASN A CA 1
ATOM 731 C C . ASN A 1 90 ? 5.404 37.851 0.899 1.00 41.06 90 ASN A C 1
ATOM 733 O O . ASN A 1 90 ? 5.691 36.769 1.465 1.00 41.06 90 ASN A O 1
#

pLDDT: mean 75.67, std 18.44, range [37.66, 95.88]

Secondary structu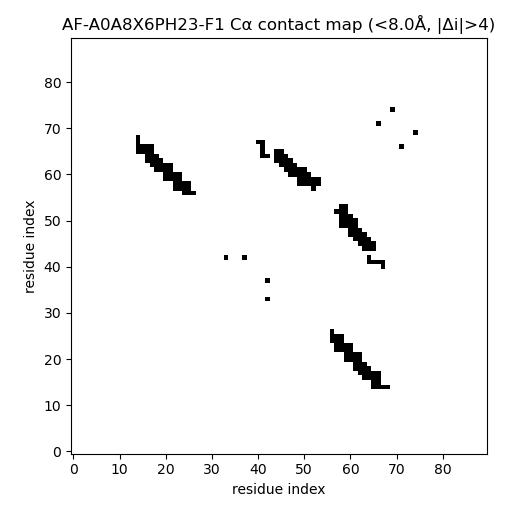re (DSSP, 8-state):
---TTSS---S--SPPEEEEEEEEETTS-HHHHHHHHS-HHHHTT-EEEEEEEEETTEEEEEEEEEPPHHHHS--TTSPPP----TT---

Mean predicted aligned error: 12.96 Å

Sequence (90 aa):
FKGLFSEYLPKVGVMPIINCYFFKKEDEDMNDIIDKYFDDEAQKTLKISVVRTVAPNKLMFRATYKLTKKTLFLDFGEPPAKKLKCGDEN